Protein AF-A0AAT9LV98-F1 (afdb_monomer_lite)

Sequence (114 aa):
MDAVSGQDRIAEELRLLIDAVAEKAEPWLARIAADGTEHDPTTCDWCPVCAVAAVVRGERSEMAAKAAEHAAGLLAVLRMALQQQRPEPAPADEPQAPPRVQKITVRRRGQDPC

Structure (mmCIF, N/CA/C/O backbone):
data_AF-A0AAT9LV98-F1
#
_entry.id   AF-A0AAT9LV98-F1
#
loop_
_atom_site.group_PDB
_atom_site.id
_atom_site.type_symbol
_atom_site.label_atom_id
_atom_site.label_alt_id
_atom_site.label_comp_id
_atom_site.label_asym_id
_atom_site.label_entity_id
_atom_site.label_seq_id
_atom_site.pdbx_PDB_ins_code
_atom_site.Cartn_x
_atom_site.Cartn_y
_atom_site.Cartn_z
_atom_site.occupancy
_atom_site.B_iso_or_equiv
_atom_site.auth_seq_id
_atom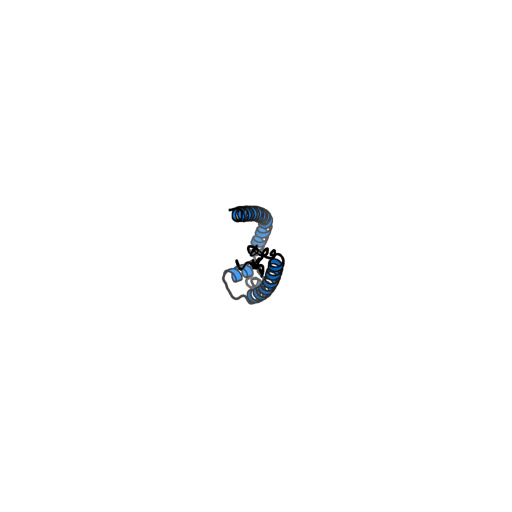_site.auth_comp_id
_atom_site.auth_asym_id
_atom_site.auth_atom_id
_atom_site.pdbx_PDB_model_num
ATOM 1 N N . MET A 1 1 ? -27.241 8.724 8.439 1.00 51.38 1 MET A N 1
ATOM 2 C CA . MET A 1 1 ? -26.689 8.725 7.061 1.00 51.38 1 MET A CA 1
ATOM 3 C C . MET A 1 1 ? -25.312 9.402 7.006 1.00 51.38 1 MET A C 1
ATOM 5 O O . MET A 1 1 ? -24.785 9.609 5.927 1.00 51.38 1 MET A O 1
ATOM 9 N N . ASP A 1 2 ? -24.681 9.661 8.154 1.00 55.78 2 ASP A N 1
ATOM 10 C CA . ASP A 1 2 ? -23.555 10.598 8.290 1.00 55.78 2 ASP A CA 1
ATOM 11 C C . ASP A 1 2 ? -22.167 9.938 8.178 1.00 55.78 2 ASP A C 1
ATOM 13 O O . ASP A 1 2 ? -21.178 10.601 7.883 1.00 55.78 2 ASP A O 1
ATOM 17 N N . ALA A 1 3 ? -22.082 8.614 8.353 1.00 58.47 3 ALA A N 1
ATOM 18 C CA . ALA A 1 3 ? -20.826 7.866 8.237 1.00 58.47 3 ALA A CA 1
ATOM 19 C C . ALA A 1 3 ? -20.350 7.694 6.781 1.00 58.47 3 ALA A C 1
ATOM 21 O O . ALA A 1 3 ? -19.146 7.624 6.543 1.00 58.47 3 ALA A O 1
ATOM 22 N N . VAL A 1 4 ? -21.277 7.656 5.812 1.00 61.06 4 VAL A N 1
ATOM 23 C CA . VAL A 1 4 ? -20.935 7.498 4.386 1.00 61.06 4 VAL A CA 1
ATOM 24 C C . VAL A 1 4 ? -20.289 8.778 3.842 1.00 61.06 4 VAL A C 1
ATOM 26 O O . VAL A 1 4 ? -19.232 8.718 3.231 1.00 61.06 4 VAL A O 1
ATOM 29 N N . SER A 1 5 ? -20.813 9.950 4.225 1.00 68.44 5 SER A N 1
ATOM 30 C CA . SER A 1 5 ? -20.279 11.258 3.820 1.00 68.44 5 SER A CA 1
ATOM 31 C C . SER A 1 5 ? -18.868 11.523 4.357 1.00 68.44 5 SER A C 1
ATOM 33 O O . SER A 1 5 ? -18.062 12.177 3.696 1.00 68.44 5 SER A O 1
ATOM 35 N N . GLY A 1 6 ? -18.549 11.004 5.548 1.00 75.75 6 GLY A N 1
ATOM 36 C CA . GLY A 1 6 ? -17.19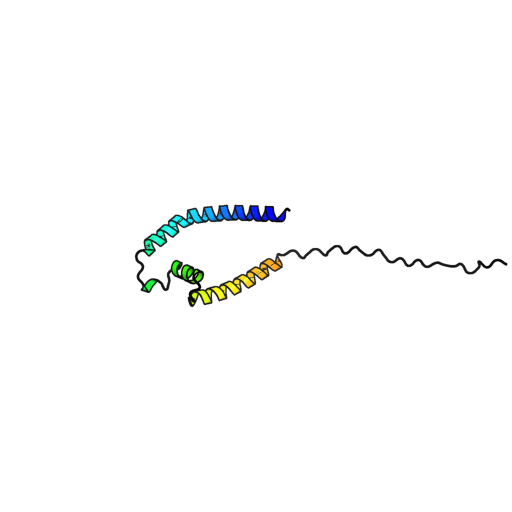4 11.061 6.100 1.00 75.75 6 GLY A CA 1
ATOM 37 C C . GLY A 1 6 ? -16.200 10.197 5.319 1.00 75.75 6 GLY A C 1
ATOM 38 O O . GLY A 1 6 ? -15.081 10.637 5.065 1.00 75.75 6 GLY A O 1
ATOM 39 N N . GLN A 1 7 ? -16.611 8.997 4.892 1.00 78.94 7 GLN A N 1
ATOM 40 C CA . GLN A 1 7 ? -15.785 8.124 4.052 1.00 78.94 7 GLN A CA 1
ATOM 41 C C . GLN A 1 7 ? -15.574 8.711 2.656 1.00 78.94 7 GLN A C 1
ATOM 43 O O . GLN A 1 7 ? -14.452 8.678 2.159 1.00 78.94 7 GLN A O 1
ATOM 48 N N . ASP A 1 8 ? -16.611 9.304 2.065 1.00 86.88 8 ASP A N 1
ATOM 49 C CA . ASP A 1 8 ? -16.526 9.939 0.748 1.00 86.88 8 ASP A CA 1
ATOM 50 C C . ASP A 1 8 ? -15.554 11.124 0.756 1.00 86.88 8 ASP A C 1
ATOM 52 O O . ASP A 1 8 ? -14.720 11.250 -0.139 1.00 86.88 8 ASP A O 1
ATOM 56 N N . ARG A 1 9 ? -15.584 11.950 1.811 1.00 86.12 9 ARG A N 1
ATOM 57 C CA . ARG A 1 9 ? -14.644 13.067 1.974 1.00 86.12 9 ARG A CA 1
ATOM 58 C C . ARG A 1 9 ? -13.196 12.596 2.129 1.00 86.12 9 ARG A C 1
ATOM 60 O O . ARG A 1 9 ? -12.312 13.147 1.485 1.00 86.12 9 ARG A O 1
ATOM 67 N N . ILE A 1 10 ? -12.949 11.586 2.966 1.00 91.50 10 ILE A N 1
ATOM 68 C CA . ILE A 1 10 ? -11.598 11.033 3.163 1.00 91.50 10 ILE A CA 1
ATOM 69 C C . ILE A 1 10 ? -11.094 10.374 1.876 1.00 91.50 10 ILE A C 1
ATOM 71 O O . ILE A 1 10 ? -9.924 10.519 1.532 1.00 91.50 10 ILE A O 1
ATOM 75 N N . ALA A 1 11 ? -11.964 9.664 1.154 1.00 92.00 11 ALA A N 1
ATOM 76 C CA . ALA A 1 11 ? -11.619 9.066 -0.128 1.00 92.00 11 ALA A CA 1
ATOM 77 C C . ALA A 1 11 ? -11.235 10.136 -1.157 1.00 92.00 11 ALA A C 1
ATOM 79 O O . ALA A 1 11 ? -10.295 9.930 -1.918 1.00 92.00 11 ALA A O 1
ATOM 80 N N . GLU A 1 12 ? -11.919 11.278 -1.156 1.00 94.00 12 GLU A N 1
ATOM 81 C CA . GLU A 1 12 ? -11.605 12.386 -2.054 1.00 94.00 12 GLU A CA 1
ATOM 82 C C . GLU A 1 12 ? -10.296 13.089 -1.688 1.00 94.00 12 GLU A C 1
ATOM 84 O O . GLU A 1 12 ? -9.440 13.287 -2.546 1.00 94.00 12 GLU A O 1
ATOM 89 N N . GLU A 1 13 ? -10.081 13.384 -0.405 1.00 94.44 13 GLU A N 1
ATOM 90 C CA . GLU A 1 13 ? -8.810 13.937 0.072 1.00 94.44 13 GLU A CA 1
ATOM 91 C C . GLU A 1 13 ? -7.641 12.982 -0.249 1.00 94.44 13 GLU A C 1
ATOM 93 O O . GLU A 1 13 ? -6.597 13.421 -0.733 1.00 94.44 13 GLU A O 1
ATOM 98 N N . LEU A 1 14 ? -7.832 11.667 -0.080 1.00 95.25 14 LEU A N 1
ATOM 99 C CA . LEU A 1 14 ? -6.848 10.648 -0.452 1.00 95.25 14 LEU A CA 1
ATOM 100 C C . LEU A 1 14 ? -6.572 10.623 -1.961 1.00 95.25 14 LEU A C 1
ATOM 102 O O . LEU A 1 14 ? -5.412 10.507 -2.349 1.00 95.25 14 LEU A O 1
ATOM 106 N N . ARG A 1 15 ? -7.602 10.730 -2.811 1.00 94.69 15 ARG A N 1
ATOM 107 C CA . ARG A 1 15 ? -7.420 10.796 -4.271 1.00 94.69 15 ARG A CA 1
ATOM 108 C C . ARG A 1 15 ? -6.577 11.995 -4.669 1.00 94.69 15 ARG A C 1
ATOM 110 O O . ARG A 1 15 ? -5.599 11.819 -5.382 1.00 94.69 15 ARG A O 1
ATOM 117 N N . LEU A 1 16 ? -6.889 13.172 -4.131 1.00 95.44 16 LEU A N 1
ATOM 118 C CA . LEU A 1 16 ? -6.128 14.394 -4.399 1.00 95.44 16 LEU A CA 1
ATOM 119 C C . LEU A 1 16 ? -4.657 14.260 -3.972 1.00 95.44 16 LEU A C 1
ATOM 121 O O . LEU A 1 16 ? -3.756 14.706 -4.679 1.00 95.44 16 LEU A O 1
ATOM 125 N N . LEU A 1 17 ? -4.401 13.614 -2.830 1.00 95.19 17 LEU A N 1
ATOM 126 C CA . LEU A 1 17 ? -3.047 13.295 -2.370 1.00 95.19 17 LEU A CA 1
ATOM 127 C C . LEU A 1 17 ? -2.329 12.317 -3.308 1.00 95.19 17 LEU A C 1
ATOM 129 O O . LEU A 1 17 ? -1.154 12.519 -3.608 1.00 95.19 17 LEU A O 1
ATOM 133 N N . ILE A 1 18 ? -3.014 11.269 -3.768 1.00 95.81 18 ILE A N 1
ATOM 134 C CA . ILE A 1 18 ? -2.452 10.289 -4.705 1.00 95.81 18 ILE A CA 1
ATOM 135 C C . ILE A 1 18 ? -2.124 10.951 -6.043 1.00 95.81 18 ILE A C 1
ATOM 137 O O . ILE A 1 18 ? -1.025 10.731 -6.544 1.00 95.81 18 ILE A O 1
ATOM 141 N N . ASP A 1 19 ? -3.010 11.787 -6.582 1.00 94.12 19 ASP A N 1
ATOM 142 C CA . ASP A 1 19 ? -2.782 12.496 -7.845 1.00 94.12 19 ASP A CA 1
ATOM 143 C C . ASP A 1 19 ? -1.567 13.426 -7.740 1.00 94.12 19 ASP A C 1
ATOM 145 O O . ASP A 1 19 ? -0.662 13.370 -8.572 1.00 94.12 19 ASP A O 1
ATOM 149 N N . ALA A 1 20 ? -1.462 14.191 -6.648 1.00 93.88 20 ALA A N 1
ATOM 150 C CA . ALA A 1 20 ? -0.301 15.045 -6.397 1.00 93.88 20 ALA A CA 1
ATOM 151 C C . ALA A 1 20 ? 1.014 14.246 -6.281 1.00 93.88 20 ALA A C 1
ATOM 153 O O . ALA A 1 20 ? 2.077 14.705 -6.708 1.00 93.88 20 ALA A O 1
ATOM 154 N N . VAL A 1 21 ? 0.965 13.043 -5.701 1.00 94.38 21 VAL A N 1
ATOM 155 C CA . VAL A 1 21 ? 2.120 12.138 -5.633 1.00 94.38 21 VAL A CA 1
ATOM 156 C C . VAL A 1 21 ? 2.437 11.546 -7.007 1.00 94.38 21 VAL A C 1
ATOM 158 O O . VAL A 1 21 ? 3.613 11.469 -7.359 1.00 94.38 21 VAL A O 1
ATOM 161 N N . ALA A 1 22 ? 1.429 11.164 -7.792 1.00 90.44 22 ALA A N 1
ATOM 162 C CA . ALA A 1 22 ? 1.595 10.601 -9.129 1.00 90.44 22 ALA A CA 1
ATOM 163 C C . ALA A 1 22 ? 2.280 11.600 -10.072 1.00 90.44 22 ALA A C 1
ATOM 165 O O . ALA A 1 22 ? 3.281 11.248 -10.696 1.00 90.44 22 ALA A O 1
ATOM 166 N N . GLU A 1 23 ? 1.845 12.864 -10.071 1.00 90.56 23 GLU A N 1
ATOM 167 C CA . GLU A 1 23 ? 2.479 13.948 -10.837 1.00 90.56 23 GLU A CA 1
ATOM 168 C C . GLU A 1 23 ? 3.964 14.132 -10.473 1.00 90.56 23 GLU A C 1
ATOM 170 O O . GLU A 1 23 ? 4.811 14.410 -11.324 1.00 90.56 23 GLU A O 1
ATOM 175 N N . LYS A 1 24 ? 4.318 13.964 -9.192 1.00 89.88 24 LYS A N 1
ATOM 176 C CA . LYS A 1 24 ? 5.714 14.037 -8.726 1.00 89.88 24 LYS A CA 1
ATOM 177 C C . LYS A 1 24 ? 6.515 12.776 -9.032 1.00 89.88 24 LYS A C 1
ATOM 179 O O . LYS A 1 24 ? 7.733 12.867 -9.202 1.00 89.88 24 LYS A O 1
ATOM 184 N N . ALA A 1 25 ? 5.862 11.621 -9.079 1.00 86.75 25 ALA A N 1
ATOM 185 C CA . ALA A 1 25 ? 6.489 10.336 -9.347 1.00 86.75 25 ALA A CA 1
ATOM 186 C C . ALA A 1 25 ? 6.778 10.135 -10.838 1.00 86.75 25 ALA A C 1
ATOM 188 O O . ALA A 1 25 ? 7.776 9.506 -11.175 1.00 86.75 25 ALA A O 1
ATOM 189 N N . GLU A 1 26 ? 5.969 10.705 -11.730 1.00 82.56 26 GLU A N 1
ATOM 190 C CA . GLU A 1 26 ? 6.108 10.593 -13.184 1.00 82.56 26 GLU A CA 1
ATOM 191 C C . GLU A 1 26 ? 7.531 10.857 -13.726 1.00 82.56 26 GLU A C 1
ATOM 193 O O . GLU A 1 26 ? 8.047 10.006 -14.452 1.00 82.56 26 GLU A O 1
ATOM 198 N N . PRO A 1 27 ? 8.262 11.922 -13.331 1.00 81.94 27 PRO A N 1
ATOM 199 C CA . PRO A 1 27 ? 9.647 12.121 -13.772 1.00 81.94 27 PRO A CA 1
ATOM 200 C C . PRO A 1 27 ? 10.638 11.087 -13.215 1.00 81.94 27 PRO A C 1
ATOM 202 O O . PRO A 1 27 ? 11.669 10.826 -13.834 1.00 81.94 27 PRO A O 1
ATOM 205 N N . TRP A 1 28 ? 10.372 10.509 -12.042 1.00 80.69 28 TRP A N 1
ATOM 206 C CA . TRP A 1 28 ? 11.199 9.441 -11.474 1.00 80.69 28 TRP A CA 1
ATOM 207 C C . TRP A 1 28 ? 10.918 8.103 -12.166 1.00 80.69 28 TRP A C 1
ATOM 209 O O . TRP A 1 28 ? 11.851 7.393 -12.532 1.00 80.69 28 TRP A O 1
ATOM 219 N N . LEU A 1 29 ? 9.645 7.811 -12.444 1.00 78.62 29 LEU A N 1
ATOM 220 C CA . LEU A 1 29 ? 9.216 6.647 -13.217 1.00 78.62 29 LEU A CA 1
ATOM 221 C C . LEU A 1 29 ? 9.745 6.700 -14.653 1.00 78.62 29 LEU A C 1
ATOM 223 O O . LEU A 1 29 ? 10.237 5.692 -15.149 1.00 78.62 29 LEU A O 1
ATOM 227 N N . ALA A 1 30 ? 9.722 7.870 -15.294 1.00 80.25 30 ALA A N 1
ATOM 228 C CA . ALA A 1 30 ? 10.296 8.067 -16.622 1.00 80.25 30 ALA A CA 1
ATOM 229 C C . ALA A 1 30 ? 11.811 7.807 -16.645 1.00 80.25 30 ALA A C 1
ATOM 231 O O . ALA A 1 30 ? 12.313 7.207 -17.593 1.00 80.25 30 ALA A O 1
ATOM 232 N N . ARG A 1 31 ? 12.538 8.202 -15.588 1.00 75.44 31 ARG A N 1
ATOM 233 C CA . ARG A 1 31 ? 13.969 7.886 -15.433 1.00 75.44 31 ARG A CA 1
ATOM 234 C C . ARG A 1 31 ? 14.210 6.388 -15.290 1.00 75.44 31 ARG A C 1
ATOM 236 O O . ARG A 1 31 ? 15.019 5.846 -16.025 1.00 75.44 31 ARG A O 1
ATOM 243 N N . ILE A 1 32 ? 13.450 5.712 -14.431 1.00 72.19 32 ILE A N 1
ATOM 244 C CA . ILE A 1 32 ? 13.547 4.252 -14.269 1.00 72.19 32 ILE A CA 1
ATOM 245 C C . ILE A 1 32 ? 13.210 3.523 -15.568 1.00 72.19 32 ILE A C 1
ATOM 247 O O . ILE A 1 32 ? 13.864 2.544 -15.908 1.00 72.19 32 ILE A O 1
ATOM 251 N N . ALA A 1 33 ? 12.194 3.983 -16.299 1.00 70.94 33 ALA A N 1
ATOM 252 C CA . ALA A 1 33 ? 11.814 3.392 -17.575 1.00 70.94 33 ALA A CA 1
ATOM 253 C C . ALA A 1 33 ? 12.909 3.573 -18.638 1.00 70.94 33 ALA A C 1
ATOM 255 O O . ALA A 1 33 ? 13.146 2.658 -19.423 1.00 70.94 33 ALA A O 1
ATOM 256 N N . ALA A 1 34 ? 13.589 4.724 -18.645 1.00 70.06 34 ALA A N 1
ATOM 257 C CA . ALA A 1 34 ? 14.725 4.976 -19.526 1.00 70.06 34 ALA A CA 1
ATOM 258 C C . ALA A 1 34 ? 15.935 4.094 -19.160 1.00 70.06 34 ALA A C 1
ATOM 260 O O . ALA A 1 34 ? 16.464 3.406 -20.034 1.00 70.06 34 ALA A O 1
ATOM 261 N N . ASP A 1 35 ? 16.300 4.038 -17.875 1.00 65.31 35 ASP A N 1
ATOM 262 C CA . ASP A 1 35 ? 17.390 3.197 -17.352 1.00 65.31 35 ASP A CA 1
ATOM 263 C C . ASP A 1 35 ? 17.090 1.692 -17.521 1.00 65.31 35 ASP A C 1
ATOM 265 O O . ASP A 1 35 ? 17.988 0.871 -17.678 1.00 65.31 35 ASP A O 1
ATOM 269 N N . GLY A 1 36 ? 15.809 1.313 -17.539 1.00 57.81 36 GLY A N 1
ATOM 270 C CA . GLY A 1 36 ? 15.343 -0.062 -17.707 1.00 57.81 36 GLY A CA 1
ATOM 271 C C . GLY A 1 36 ? 15.447 -0.620 -19.130 1.00 57.81 36 GLY A C 1
ATOM 272 O O . GLY A 1 36 ? 15.181 -1.805 -19.319 1.00 57.81 36 GLY A O 1
ATOM 273 N N . THR A 1 37 ? 15.813 0.193 -20.129 1.00 57.56 37 THR A N 1
ATOM 274 C CA . THR A 1 37 ? 15.974 -0.275 -21.520 1.00 57.56 37 THR A CA 1
ATOM 275 C C . THR A 1 37 ? 17.269 -1.059 -21.759 1.00 57.56 37 THR A C 1
ATOM 277 O O . THR A 1 37 ? 17.317 -1.873 -22.679 1.00 57.56 37 THR A O 1
ATOM 280 N N . GLU A 1 38 ? 18.270 -0.918 -20.886 1.00 57.53 38 GLU A N 1
ATOM 281 C CA . GLU A 1 38 ? 19.490 -1.739 -20.868 1.00 57.53 38 GLU A CA 1
ATOM 282 C C . GLU A 1 38 ? 19.329 -2.956 -19.935 1.00 57.53 38 GLU A C 1
ATOM 284 O O . GLU A 1 38 ? 20.169 -3.235 -19.081 1.00 57.53 38 GLU A O 1
ATOM 289 N N . HIS A 1 39 ? 18.206 -3.676 -20.045 1.00 55.22 39 HIS A N 1
ATOM 290 C CA . HIS A 1 39 ? 17.934 -4.838 -19.196 1.00 55.22 39 HIS A CA 1
ATOM 291 C C . HIS A 1 39 ? 18.761 -6.050 -19.646 1.00 55.22 39 HIS A C 1
ATOM 293 O O . HIS A 1 39 ? 18.375 -6.796 -20.548 1.00 55.22 39 HIS A O 1
ATOM 299 N N . ASP A 1 40 ? 19.904 -6.263 -18.997 1.00 56.56 40 ASP A N 1
ATOM 300 C CA . ASP A 1 40 ? 20.618 -7.533 -19.070 1.00 56.56 40 ASP A CA 1
ATOM 301 C C . ASP A 1 40 ? 19.831 -8.600 -18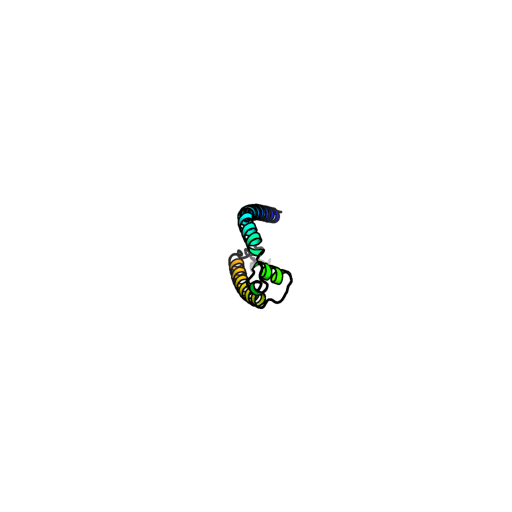.276 1.00 56.56 40 ASP A C 1
ATOM 303 O O . ASP A 1 40 ? 19.443 -8.341 -17.130 1.00 56.56 40 ASP A O 1
ATOM 307 N N . PRO A 1 41 ? 19.571 -9.801 -18.829 1.00 56.38 41 PRO A N 1
ATOM 308 C CA . PRO A 1 41 ? 18.754 -10.832 -18.183 1.00 56.38 41 PRO A CA 1
ATOM 309 C C . PRO A 1 41 ? 19.299 -11.316 -16.830 1.00 56.38 41 PRO A C 1
ATOM 311 O O . PRO A 1 41 ? 18.550 -11.937 -16.078 1.00 56.38 41 PRO A O 1
ATOM 314 N N . THR A 1 42 ? 20.558 -11.019 -16.480 1.00 57.59 42 THR A N 1
ATOM 315 C CA . THR A 1 42 ? 21.114 -11.312 -15.147 1.00 57.59 42 THR A CA 1
ATOM 316 C C . THR A 1 42 ? 20.705 -10.296 -14.071 1.00 57.59 42 THR A C 1
ATOM 318 O O . THR A 1 42 ? 20.857 -10.569 -12.883 1.00 57.59 42 THR A O 1
ATOM 321 N N . THR A 1 43 ? 20.131 -9.146 -14.449 1.00 56.00 43 THR A N 1
ATOM 322 C CA . THR A 1 43 ? 19.714 -8.074 -13.519 1.00 56.00 43 THR A CA 1
ATOM 323 C C . THR A 1 43 ? 18.243 -8.149 -13.093 1.00 56.00 43 THR A C 1
ATOM 325 O O . THR A 1 43 ? 17.831 -7.464 -12.150 1.00 56.00 43 THR A O 1
ATOM 328 N N . CYS A 1 44 ? 17.458 -9.041 -13.710 1.00 60.97 44 CYS A N 1
ATOM 329 C CA . CYS A 1 44 ? 16.064 -9.302 -13.336 1.00 60.97 44 CYS A CA 1
ATOM 330 C C . CYS A 1 44 ? 15.901 -9.779 -11.881 1.00 60.97 44 CYS A C 1
ATOM 332 O O . CYS A 1 44 ? 14.829 -9.586 -11.308 1.00 60.97 44 CYS A O 1
ATOM 334 N N . ASP A 1 45 ? 16.951 -10.340 -11.270 1.00 59.56 45 ASP A N 1
ATOM 335 C CA . ASP A 1 45 ? 16.950 -10.798 -9.871 1.00 59.56 45 ASP A CA 1
ATOM 336 C C . ASP A 1 45 ? 16.766 -9.655 -8.851 1.00 59.56 45 ASP A C 1
ATOM 338 O O . ASP A 1 45 ? 16.348 -9.902 -7.719 1.00 59.56 45 ASP A O 1
ATOM 342 N N . TRP A 1 46 ? 17.032 -8.399 -9.235 1.00 60.38 46 TRP A N 1
ATOM 343 C CA . TRP A 1 46 ? 16.913 -7.223 -8.359 1.00 60.38 46 TRP A CA 1
ATOM 344 C C . TRP A 1 46 ? 15.894 -6.179 -8.853 1.00 60.38 46 TRP A C 1
ATOM 346 O O . TRP A 1 46 ? 15.641 -5.181 -8.179 1.00 60.38 46 TRP A O 1
ATOM 356 N N . CYS A 1 47 ? 15.264 -6.375 -10.015 1.00 69.25 47 CYS A N 1
ATOM 357 C CA . CYS A 1 47 ? 14.370 -5.362 -10.574 1.00 69.25 47 CYS A CA 1
ATOM 358 C C . CYS A 1 47 ? 13.096 -5.191 -9.709 1.00 69.25 47 CYS A C 1
ATOM 360 O O . CYS A 1 47 ? 12.283 -6.118 -9.621 1.00 69.25 47 CYS A O 1
ATOM 362 N N . PRO A 1 48 ? 12.848 -4.006 -9.111 1.00 68.94 48 PRO A N 1
ATOM 363 C CA . PRO A 1 48 ? 11.693 -3.787 -8.239 1.00 68.94 48 PRO A CA 1
ATOM 364 C C . PRO A 1 48 ? 10.365 -3.890 -8.999 1.00 68.94 48 PRO A C 1
ATOM 366 O O . PRO A 1 48 ? 9.364 -4.318 -8.432 1.00 68.94 48 PRO A O 1
ATOM 369 N N . VAL A 1 49 ? 10.350 -3.571 -10.298 1.00 73.00 49 VAL A N 1
ATOM 370 C CA . VAL A 1 49 ? 9.168 -3.741 -11.155 1.00 73.00 49 VAL A CA 1
ATOM 371 C C . VAL A 1 49 ? 8.881 -5.222 -11.395 1.00 73.00 49 VAL A C 1
ATOM 373 O O . VAL A 1 49 ? 7.731 -5.639 -11.281 1.00 73.00 49 VAL A O 1
ATOM 376 N N . CYS A 1 50 ? 9.905 -6.037 -11.663 1.00 71.56 50 CYS A N 1
ATOM 377 C CA . CYS A 1 50 ? 9.752 -7.488 -11.797 1.00 71.56 50 CYS A CA 1
ATOM 378 C C . CYS A 1 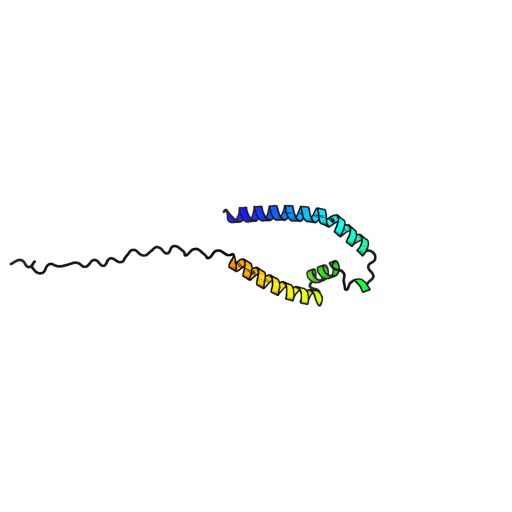50 ? 9.323 -8.130 -10.473 1.00 71.56 50 CYS A C 1
ATOM 380 O O . CYS A 1 50 ? 8.462 -9.005 -10.480 1.00 71.56 50 CYS A O 1
ATOM 382 N N . ALA A 1 51 ? 9.836 -7.649 -9.337 1.00 68.38 51 ALA A N 1
ATOM 383 C CA . ALA A 1 51 ? 9.398 -8.087 -8.015 1.00 68.38 51 ALA A CA 1
ATOM 384 C C . ALA A 1 51 ? 7.916 -7.753 -7.760 1.00 68.38 51 ALA A C 1
ATOM 386 O O . ALA A 1 51 ? 7.157 -8.625 -7.339 1.00 68.38 51 ALA A O 1
ATOM 387 N N . VAL A 1 52 ? 7.471 -6.530 -8.075 1.00 70.69 52 VAL A N 1
ATOM 388 C CA . VAL A 1 52 ? 6.054 -6.134 -7.963 1.00 70.69 52 VAL A CA 1
ATOM 389 C C . VAL A 1 52 ? 5.178 -6.927 -8.937 1.00 70.69 52 VAL A C 1
ATOM 391 O O . VAL A 1 52 ? 4.122 -7.417 -8.547 1.00 70.69 52 VAL A O 1
ATOM 394 N N . ALA A 1 53 ? 5.615 -7.119 -10.183 1.00 69.62 53 ALA A N 1
ATOM 395 C CA . ALA A 1 53 ? 4.890 -7.907 -11.175 1.00 69.62 53 ALA A CA 1
ATOM 396 C C . ALA A 1 53 ? 4.760 -9.381 -10.760 1.00 69.62 53 ALA A C 1
ATOM 398 O O . ALA A 1 53 ? 3.683 -9.948 -10.920 1.00 69.62 53 ALA A O 1
ATOM 399 N N . ALA A 1 54 ? 5.804 -9.981 -10.181 1.00 66.38 54 ALA A N 1
ATOM 400 C CA . ALA A 1 54 ? 5.767 -11.344 -9.652 1.00 66.38 54 ALA A CA 1
ATOM 401 C C . ALA A 1 54 ? 4.787 -11.470 -8.473 1.00 66.38 54 ALA A C 1
ATOM 403 O O . ALA A 1 54 ? 3.992 -12.409 -8.434 1.00 66.38 54 ALA A O 1
ATOM 404 N N . VAL A 1 55 ? 4.771 -10.482 -7.565 1.00 64.19 55 VAL A N 1
ATOM 405 C CA . VAL A 1 55 ? 3.781 -10.399 -6.474 1.00 64.19 55 VAL A CA 1
ATOM 406 C C . VAL A 1 55 ? 2.357 -10.309 -7.032 1.00 64.19 55 VAL A C 1
ATOM 408 O O . VAL A 1 55 ? 1.486 -11.054 -6.590 1.00 64.19 55 VAL A O 1
ATOM 411 N N . VAL A 1 56 ? 2.116 -9.450 -8.029 1.00 70.69 56 VAL A N 1
ATOM 412 C CA . VAL A 1 56 ? 0.795 -9.285 -8.668 1.00 70.69 56 VAL A CA 1
ATOM 413 C C . VAL A 1 56 ? 0.367 -10.542 -9.434 1.00 70.69 56 VAL A C 1
ATOM 415 O O . VAL A 1 56 ? -0.813 -10.885 -9.434 1.00 70.69 56 VAL A O 1
ATOM 418 N N . ARG A 1 57 ? 1.307 -11.255 -10.066 1.00 68.19 57 ARG A N 1
ATOM 419 C CA . ARG A 1 57 ? 1.045 -12.505 -10.804 1.00 68.19 57 ARG A CA 1
ATOM 420 C C . ARG A 1 57 ? 0.917 -13.736 -9.904 1.00 68.19 57 ARG A C 1
ATOM 422 O O . ARG A 1 57 ? 0.479 -14.778 -10.384 1.00 68.19 57 ARG A O 1
ATOM 429 N N . GLY A 1 58 ? 1.279 -13.641 -8.623 1.00 59.16 58 GLY A N 1
ATOM 430 C CA . GLY A 1 58 ? 1.311 -14.788 -7.710 1.00 59.16 58 GLY A CA 1
ATOM 431 C C . GLY A 1 58 ? 2.438 -15.781 -8.018 1.00 59.16 58 GLY A C 1
ATOM 432 O O . GLY A 1 58 ? 2.396 -16.929 -7.572 1.00 59.16 58 GLY A O 1
ATOM 433 N N . GLU A 1 59 ? 3.450 -15.355 -8.777 1.00 59.78 59 GLU A N 1
ATOM 434 C CA . GLU A 1 59 ? 4.673 -16.125 -8.976 1.00 59.78 59 GLU A CA 1
ATOM 435 C C . GLU A 1 59 ? 5.429 -16.159 -7.642 1.00 59.78 59 GLU A C 1
ATOM 437 O O . GLU A 1 59 ? 5.639 -15.131 -6.994 1.00 59.78 59 GLU A O 1
ATOM 442 N N . ARG A 1 60 ? 5.795 -17.364 -7.185 1.00 52.94 60 ARG A N 1
ATOM 443 C CA . ARG A 1 60 ? 6.403 -17.588 -5.866 1.00 52.94 60 ARG A CA 1
ATOM 444 C C . ARG A 1 60 ? 7.859 -17.107 -5.873 1.00 52.94 60 ARG A C 1
ATOM 446 O O . ARG A 1 60 ? 8.780 -17.917 -5.894 1.00 52.94 60 ARG A O 1
ATOM 453 N N . SER A 1 61 ? 8.074 -15.792 -5.875 1.00 55.50 61 SER A N 1
ATOM 454 C CA . SER A 1 61 ? 9.394 -15.230 -5.611 1.00 55.50 61 SER A CA 1
ATOM 455 C C . SER A 1 61 ? 9.705 -15.461 -4.128 1.00 55.50 61 SER A C 1
ATOM 457 O O . SER A 1 61 ? 8.900 -15.159 -3.245 1.00 55.50 61 SER A O 1
ATOM 459 N N . GLU A 1 62 ? 10.848 -16.078 -3.837 1.00 58.69 62 GLU A N 1
ATOM 460 C CA . GLU A 1 62 ? 11.262 -16.411 -2.463 1.00 58.69 62 GLU A CA 1
ATOM 461 C C . GLU A 1 62 ? 11.360 -15.134 -1.595 1.00 58.69 62 GLU A C 1
ATOM 463 O O . GLU A 1 62 ? 11.037 -15.140 -0.407 1.00 58.69 62 GLU A O 1
ATOM 468 N N . MET A 1 63 ? 11.637 -13.995 -2.243 1.00 58.47 63 MET A N 1
ATOM 469 C CA . MET A 1 63 ? 11.603 -12.654 -1.654 1.00 58.47 63 MET A CA 1
ATOM 470 C C . MET A 1 63 ? 10.183 -12.149 -1.369 1.00 58.47 63 MET A C 1
ATOM 472 O O . MET A 1 63 ? 9.963 -11.526 -0.334 1.00 58.47 63 MET A O 1
ATOM 476 N N . ALA A 1 64 ? 9.202 -12.436 -2.230 1.00 60.53 64 ALA A N 1
ATOM 477 C CA . ALA A 1 64 ? 7.799 -12.097 -1.993 1.00 60.53 64 ALA A CA 1
ATOM 478 C C . ALA A 1 64 ? 7.224 -12.882 -0.810 1.00 60.53 64 ALA A C 1
ATOM 480 O O . ALA A 1 64 ? 6.457 -12.324 -0.028 1.00 60.53 64 ALA A O 1
ATOM 481 N N . ALA A 1 65 ? 7.627 -14.145 -0.639 1.00 64.06 65 ALA A N 1
ATOM 482 C CA . ALA A 1 65 ? 7.236 -14.950 0.516 1.00 64.06 65 ALA A CA 1
ATOM 483 C C . ALA A 1 65 ? 7.770 -14.348 1.829 1.00 64.06 65 ALA A C 1
ATOM 485 O O . ALA A 1 65 ? 6.991 -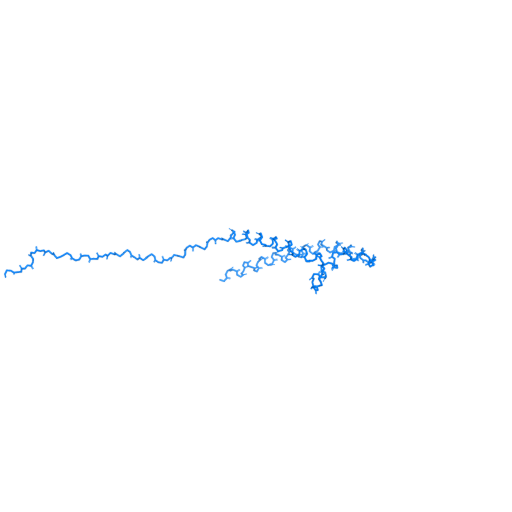14.088 2.745 1.00 64.06 65 ALA A O 1
ATOM 486 N N . LYS A 1 66 ? 9.068 -14.013 1.886 1.00 65.56 66 LYS A N 1
ATOM 487 C CA . LYS A 1 66 ? 9.676 -13.345 3.052 1.00 65.56 66 LYS A CA 1
ATOM 488 C C . LYS A 1 66 ? 9.074 -11.963 3.317 1.00 65.56 66 LYS A C 1
ATOM 490 O O . LYS A 1 66 ? 8.767 -11.621 4.457 1.00 65.56 66 LYS A O 1
ATOM 495 N N . ALA A 1 67 ? 8.847 -11.170 2.270 1.00 67.50 67 ALA A N 1
ATOM 496 C CA . ALA A 1 67 ? 8.192 -9.870 2.391 1.00 67.50 67 ALA A CA 1
ATOM 497 C C . ALA A 1 67 ? 6.756 -10.000 2.926 1.00 67.50 67 ALA A C 1
ATOM 499 O O . ALA A 1 67 ? 6.353 -9.211 3.779 1.00 67.50 67 ALA A O 1
ATOM 500 N N . ALA A 1 68 ? 6.002 -11.011 2.482 1.00 69.38 68 ALA A N 1
ATOM 501 C CA . ALA A 1 68 ? 4.654 -11.287 2.969 1.00 69.38 68 ALA A CA 1
ATOM 502 C C . ALA A 1 68 ? 4.641 -11.694 4.452 1.00 69.38 68 ALA A C 1
ATOM 504 O O . ALA A 1 68 ? 3.774 -11.235 5.196 1.00 69.38 68 ALA A O 1
ATOM 505 N N . GLU A 1 69 ? 5.612 -12.489 4.910 1.00 74.50 69 GLU A N 1
ATOM 506 C CA . GLU A 1 69 ? 5.764 -12.852 6.327 1.00 74.50 69 GLU A CA 1
ATOM 507 C C . GLU A 1 69 ? 6.031 -11.620 7.205 1.00 74.50 69 GLU A C 1
ATOM 509 O O . GLU A 1 69 ? 5.352 -11.403 8.214 1.00 74.50 69 GLU A O 1
ATOM 514 N N . HIS A 1 70 ? 6.962 -10.754 6.792 1.00 75.12 70 HIS A N 1
ATOM 515 C CA . HIS A 1 70 ? 7.239 -9.506 7.506 1.00 75.12 70 HIS A CA 1
ATOM 516 C C . HIS A 1 70 ? 6.044 -8.540 7.477 1.00 75.12 70 HIS A C 1
ATOM 518 O O . HIS A 1 70 ? 5.707 -7.936 8.501 1.00 75.12 70 HIS A O 1
ATOM 524 N N . ALA A 1 71 ? 5.353 -8.431 6.339 1.00 73.00 71 ALA A N 1
ATOM 525 C CA . ALA A 1 71 ? 4.149 -7.616 6.201 1.00 73.00 71 ALA A CA 1
ATOM 526 C C . ALA A 1 71 ? 3.004 -8.128 7.086 1.00 73.00 71 ALA A C 1
ATOM 528 O O . ALA A 1 71 ? 2.290 -7.324 7.684 1.00 73.00 71 ALA A O 1
ATOM 529 N N . ALA A 1 72 ? 2.842 -9.446 7.232 1.00 80.75 72 ALA A N 1
ATOM 530 C CA . ALA A 1 72 ? 1.842 -10.031 8.121 1.00 80.75 72 ALA A CA 1
ATOM 531 C C . ALA A 1 72 ? 2.098 -9.652 9.588 1.00 80.75 72 ALA A C 1
ATOM 533 O O . ALA A 1 72 ? 1.161 -9.259 10.288 1.00 80.75 72 ALA A O 1
ATOM 534 N N . GLY A 1 73 ? 3.361 -9.693 10.027 1.00 86.44 73 GLY A N 1
ATOM 535 C CA . GLY A 1 73 ? 3.767 -9.225 11.353 1.00 86.44 73 GLY A CA 1
ATOM 536 C C . GLY A 1 73 ? 3.457 -7.740 11.568 1.00 86.44 73 GLY A C 1
ATOM 537 O O . GLY A 1 73 ? 2.824 -7.374 12.560 1.00 86.44 73 GLY A O 1
ATOM 538 N N . LEU A 1 74 ? 3.810 -6.887 10.603 1.00 88.06 74 LEU A N 1
ATOM 539 C CA . LEU A 1 74 ? 3.512 -5.453 10.659 1.00 88.06 74 LEU A CA 1
ATOM 540 C C . LEU A 1 74 ? 2.001 -5.176 10.710 1.00 88.06 74 LEU A C 1
ATOM 542 O O . LEU A 1 74 ? 1.537 -4.385 11.530 1.00 88.06 74 LEU A O 1
ATOM 546 N N . LEU A 1 75 ? 1.214 -5.858 9.873 1.00 84.81 75 LEU A N 1
ATOM 547 C CA . LEU A 1 75 ? -0.243 -5.724 9.850 1.00 84.81 75 LEU A CA 1
ATOM 548 C C . LEU A 1 75 ? -0.892 -6.223 11.145 1.00 84.81 75 LEU A C 1
ATOM 550 O O . LEU A 1 75 ? -1.929 -5.696 11.543 1.00 84.81 75 LEU A O 1
ATOM 554 N N . ALA A 1 76 ? -0.320 -7.226 11.812 1.00 90.31 76 ALA A N 1
ATOM 555 C CA . ALA A 1 76 ? -0.794 -7.669 13.119 1.00 90.31 76 ALA A CA 1
ATOM 556 C C . ALA A 1 76 ? -0.610 -6.568 14.177 1.00 90.31 76 ALA A C 1
ATOM 558 O O . ALA A 1 76 ? -1.565 -6.233 14.881 1.00 90.31 76 ALA A O 1
ATOM 559 N N . VAL A 1 77 ? 0.573 -5.946 14.224 1.00 92.69 77 VAL A N 1
ATOM 560 C CA . VAL A 1 77 ? 0.862 -4.814 15.122 1.00 92.69 77 VAL A CA 1
ATOM 561 C C . VAL A 1 77 ? -0.052 -3.626 14.819 1.00 92.69 77 VAL A C 1
ATOM 563 O O . VAL A 1 77 ? -0.642 -3.053 15.732 1.00 92.69 77 VAL A O 1
ATOM 566 N N . LEU A 1 78 ? -0.238 -3.288 13.541 1.00 88.88 78 LEU A N 1
ATOM 567 C CA . LEU A 1 78 ? -1.108 -2.188 13.128 1.00 88.88 78 LEU A CA 1
ATOM 568 C C . LEU A 1 78 ? -2.569 -2.431 13.524 1.00 88.88 78 LEU A C 1
ATOM 570 O O . LEU A 1 78 ? -3.219 -1.535 14.056 1.00 88.88 78 LEU A O 1
ATOM 574 N N . ARG A 1 79 ? -3.091 -3.646 13.309 1.00 89.94 79 ARG A N 1
ATOM 575 C CA . ARG A 1 79 ? -4.450 -4.006 13.744 1.00 89.94 79 ARG A CA 1
ATOM 576 C C . ARG A 1 79 ? -4.593 -3.900 15.252 1.00 89.94 79 ARG A C 1
ATOM 578 O O . ARG A 1 79 ? -5.604 -3.389 15.716 1.00 89.94 79 ARG A O 1
ATOM 585 N N . MET A 1 80 ? -3.591 -4.336 16.009 1.00 91.12 80 MET A N 1
ATOM 586 C CA . MET A 1 80 ? -3.592 -4.175 17.459 1.00 91.12 80 MET A CA 1
ATOM 587 C C . MET A 1 80 ? -3.642 -2.690 17.844 1.00 91.12 80 MET A C 1
ATOM 589 O O . MET A 1 80 ? -4.485 -2.307 18.648 1.00 91.12 80 MET A O 1
ATOM 593 N N . ALA A 1 81 ? -2.817 -1.842 17.225 1.00 87.31 81 ALA A N 1
ATOM 594 C CA . ALA A 1 81 ? -2.822 -0.401 17.472 1.00 87.31 81 ALA A CA 1
ATOM 595 C C . ALA A 1 81 ? -4.176 0.255 17.134 1.00 87.31 81 ALA A C 1
ATOM 597 O O . ALA A 1 81 ? -4.680 1.053 17.919 1.00 87.31 81 ALA A O 1
ATOM 598 N N . LEU A 1 82 ? -4.804 -0.119 16.015 1.00 86.00 82 LEU A N 1
ATOM 599 C CA . LEU A 1 82 ? -6.128 0.382 15.623 1.00 86.00 82 LEU A CA 1
ATOM 600 C C . LEU A 1 82 ? -7.242 -0.085 16.570 1.00 86.00 82 LEU A C 1
ATOM 602 O O . LEU A 1 82 ? -8.149 0.682 16.878 1.00 86.00 82 LEU A O 1
ATOM 606 N N . GLN A 1 83 ? -7.171 -1.323 17.064 1.00 81.62 83 GLN A N 1
ATOM 607 C CA . GLN A 1 83 ? -8.144 -1.843 18.029 1.00 81.62 83 GLN A CA 1
ATOM 608 C C . GLN A 1 83 ? -8.042 -1.132 19.382 1.00 81.62 83 GLN A C 1
ATOM 610 O O . GLN A 1 83 ? -9.068 -0.922 20.017 1.00 81.62 83 GLN A O 1
ATOM 615 N N . GLN A 1 84 ? -6.842 -0.704 19.788 1.00 78.06 84 GLN A N 1
ATOM 616 C CA . GLN A 1 84 ? -6.646 0.117 20.991 1.00 78.06 84 GLN A CA 1
ATOM 617 C C . GLN A 1 84 ? -7.233 1.527 20.851 1.00 78.06 84 GLN A C 1
ATOM 619 O O . GLN A 1 84 ? -7.636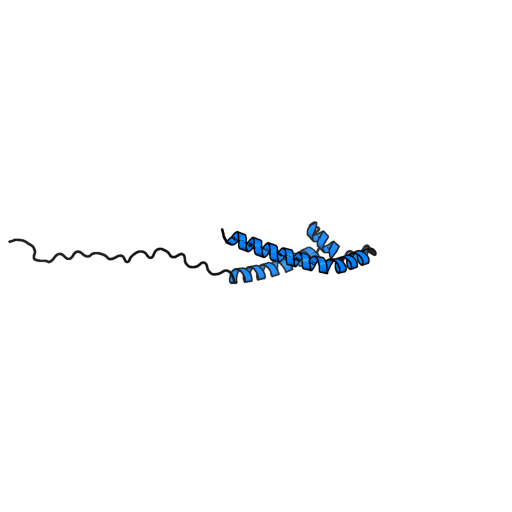 2.133 21.837 1.00 78.06 84 GLN A O 1
ATOM 624 N N . GLN A 1 85 ? -7.277 2.063 19.631 1.00 74.56 85 GLN A N 1
ATOM 625 C CA . GLN A 1 85 ? -7.884 3.366 19.353 1.00 74.56 85 GLN A CA 1
ATOM 626 C C . GLN A 1 85 ? -9.404 3.298 19.223 1.00 74.56 85 GLN A C 1
ATOM 628 O O . GLN A 1 85 ? -10.054 4.344 19.196 1.00 74.56 85 GLN A O 1
ATOM 633 N N . ARG A 1 86 ? -9.983 2.096 19.116 1.00 71.31 86 ARG A N 1
ATOM 634 C CA . ARG A 1 86 ? -11.429 1.949 19.017 1.00 71.31 86 ARG A CA 1
ATOM 635 C C . ARG A 1 86 ? -12.039 2.374 20.355 1.00 71.31 86 ARG A C 1
ATOM 637 O O . ARG A 1 86 ? -11.751 1.724 21.359 1.00 71.31 86 ARG A O 1
ATOM 644 N N . PRO A 1 87 ? -12.875 3.428 20.386 1.00 67.12 87 PRO A N 1
ATOM 645 C CA . PRO A 1 87 ? -13.560 3.821 21.606 1.00 67.12 87 PRO A CA 1
ATOM 646 C C . PRO A 1 87 ? -14.325 2.619 22.153 1.00 67.12 87 PRO A C 1
ATOM 648 O O . PRO A 1 87 ? -14.979 1.900 21.386 1.00 67.12 87 PRO A O 1
ATOM 651 N N . GLU A 1 88 ? -14.214 2.383 23.459 1.00 68.75 88 GLU A N 1
ATOM 652 C CA . GLU A 1 88 ? -15.022 1.373 24.132 1.00 68.75 88 GLU A CA 1
ATOM 653 C C . GLU A 1 88 ? -16.493 1.664 23.804 1.00 68.75 88 GLU A C 1
ATOM 655 O O . GLU A 1 88 ? -16.907 2.827 23.902 1.00 68.75 88 GLU A O 1
ATOM 660 N N . PRO A 1 89 ? -17.275 0.677 23.319 1.00 67.31 89 PRO A N 1
ATOM 661 C CA . PRO A 1 89 ? -18.693 0.897 23.101 1.00 67.31 89 PRO A CA 1
ATOM 662 C C . PRO A 1 89 ? -19.271 1.389 24.422 1.00 67.31 89 PRO A C 1
ATOM 664 O O . PRO A 1 89 ? -19.169 0.694 25.433 1.00 67.31 89 PRO A O 1
ATOM 667 N N . ALA A 1 90 ? -19.811 2.613 24.412 1.00 66.88 90 ALA A N 1
ATOM 668 C CA . ALA A 1 90 ? -20.461 3.179 25.581 1.00 66.88 90 ALA A CA 1
ATOM 669 C C . ALA A 1 90 ? -21.444 2.127 26.111 1.00 66.88 90 ALA A C 1
ATOM 671 O O . ALA A 1 90 ? -22.154 1.530 25.288 1.00 66.88 90 ALA A O 1
ATOM 672 N N . PRO A 1 91 ? -21.452 1.847 27.430 1.00 67.62 91 PRO A N 1
ATOM 673 C CA . PRO A 1 91 ? -22.392 0.893 27.987 1.00 67.62 91 PRO A CA 1
ATOM 674 C C . PRO A 1 91 ? -23.774 1.287 27.481 1.00 67.62 91 PRO A C 1
ATOM 676 O O . PRO A 1 91 ? -24.177 2.446 27.610 1.00 67.62 91 PRO A O 1
ATOM 679 N N . ALA A 1 92 ? -24.441 0.350 26.802 1.00 65.69 92 ALA A N 1
ATOM 680 C CA . ALA A 1 92 ? -25.825 0.547 26.424 1.00 65.69 92 ALA A CA 1
ATOM 681 C C . ALA A 1 92 ? -26.554 0.911 27.715 1.00 65.69 92 ALA A C 1
ATOM 683 O O . ALA A 1 92 ? -26.415 0.200 28.710 1.00 65.69 92 ALA A O 1
ATOM 684 N N . ASP A 1 93 ? -27.234 2.054 27.704 1.00 60.38 93 ASP A N 1
ATOM 685 C CA . ASP A 1 93 ? -28.066 2.520 28.803 1.00 60.38 93 ASP A CA 1
ATOM 686 C C . ASP A 1 93 ? -29.192 1.488 28.956 1.00 60.38 93 ASP A C 1
ATOM 688 O O . ASP A 1 93 ? -30.240 1.564 28.313 1.00 60.38 93 ASP A O 1
ATOM 692 N N . GLU A 1 94 ? -28.910 0.408 29.689 1.00 62.84 94 GLU A N 1
ATOM 693 C CA . GLU A 1 94 ? -29.916 -0.553 30.099 1.00 62.84 94 GLU A CA 1
ATOM 694 C C . GLU A 1 94 ? -30.918 0.248 30.927 1.00 62.84 94 GLU A C 1
ATOM 696 O O . GLU A 1 94 ? -30.510 0.866 31.916 1.00 62.84 94 GLU A O 1
ATOM 701 N N . PRO A 1 95 ? -32.212 0.278 30.553 1.00 65.25 95 PRO A N 1
ATOM 702 C CA . PRO A 1 95 ? -33.212 1.002 31.315 1.00 65.25 95 PRO A CA 1
ATOM 703 C C . PRO A 1 95 ? -33.138 0.554 32.769 1.00 65.25 95 PRO A C 1
ATOM 705 O O . PRO A 1 95 ? -33.465 -0.591 33.094 1.00 65.25 95 PRO A O 1
ATOM 708 N N . GLN A 1 96 ? -32.656 1.449 33.631 1.00 62.59 96 GLN A N 1
ATOM 709 C CA . GLN A 1 96 ? -32.486 1.200 35.051 1.00 62.59 96 GLN A CA 1
ATOM 710 C C . GLN A 1 96 ? -33.839 0.730 35.590 1.00 62.59 96 GLN A C 1
ATOM 712 O O . GLN A 1 96 ? -34.806 1.496 35.635 1.00 62.59 96 GLN A O 1
ATOM 717 N N . ALA A 1 97 ? -33.940 -0.563 35.912 1.00 68.06 97 ALA A N 1
ATOM 718 C CA . ALA A 1 97 ? -35.191 -1.141 36.370 1.00 68.06 97 ALA A CA 1
ATOM 719 C C . ALA A 1 97 ? -35.651 -0.349 37.605 1.00 68.06 97 ALA A C 1
ATOM 721 O O . ALA A 1 97 ? -34.857 -0.179 38.539 1.00 68.06 97 ALA A O 1
ATOM 722 N N . PRO A 1 98 ? -36.894 0.169 37.621 1.00 69.44 98 PRO A N 1
ATOM 723 C CA . PRO A 1 98 ? -37.337 1.052 38.686 1.00 69.44 98 PRO A CA 1
ATOM 724 C C . PRO A 1 98 ? -37.194 0.342 40.039 1.00 69.44 98 PRO A C 1
ATOM 726 O O . PRO A 1 98 ? -37.423 -0.874 40.121 1.00 69.44 98 PRO A O 1
ATOM 729 N N . PRO A 1 99 ? -36.815 1.067 41.108 1.00 73.44 99 PRO A N 1
ATOM 730 C CA . PRO A 1 99 ? -36.596 0.471 42.417 1.00 73.44 99 PRO A CA 1
ATOM 731 C C . PRO A 1 99 ? -37.841 -0.317 42.832 1.00 73.44 99 PRO A C 1
ATOM 733 O O . PRO A 1 99 ? -38.950 0.221 42.881 1.00 73.44 99 PRO A O 1
ATOM 736 N N . ARG A 1 100 ? -37.667 -1.617 43.105 1.00 71.06 100 ARG A N 1
ATOM 737 C CA . ARG A 1 100 ? -38.759 -2.502 43.530 1.00 71.06 100 ARG A CA 1
ATOM 738 C C . ARG A 1 100 ? -39.192 -2.135 44.946 1.00 71.06 100 ARG A C 1
ATOM 740 O O . ARG A 1 100 ? -38.731 -2.716 45.924 1.00 71.06 100 ARG A O 1
ATOM 747 N N . VAL A 1 101 ? -40.092 -1.163 45.050 1.00 76.19 101 VAL A N 1
ATOM 748 C CA . VAL A 1 101 ? -40.758 -0.806 46.302 1.00 76.19 101 VAL A CA 1
ATOM 749 C C . VAL A 1 101 ? -41.774 -1.894 46.629 1.00 76.19 101 VAL A C 1
ATOM 751 O O . VAL A 1 101 ? -42.823 -2.003 45.992 1.00 76.19 101 VAL A O 1
ATOM 754 N N . GLN A 1 102 ? -41.470 -2.712 47.633 1.00 78.00 102 GLN A N 1
ATOM 755 C CA . GLN A 1 102 ? -42.413 -3.696 48.146 1.00 78.00 102 GLN A CA 1
ATOM 756 C C . GLN A 1 102 ? -43.401 -2.983 49.076 1.00 78.00 102 GLN A C 1
ATOM 758 O O . GLN A 1 102 ? -43.056 -2.566 50.181 1.00 78.00 102 GLN A O 1
ATOM 763 N N . LYS A 1 103 ? -44.637 -2.786 48.604 1.00 75.56 103 LYS A N 1
ATOM 764 C CA . LYS A 1 103 ? -45.707 -2.185 49.409 1.00 75.56 103 LYS A CA 1
ATOM 765 C C . LYS A 1 103 ? -46.142 -3.177 50.487 1.00 75.56 103 LYS A C 1
ATOM 767 O O . LYS A 1 103 ? -46.905 -4.098 50.215 1.00 75.56 103 LYS A O 1
ATOM 772 N N . ILE A 1 104 ? -45.661 -2.976 51.709 1.00 81.19 104 ILE A N 1
ATOM 773 C CA . ILE A 1 104 ? -46.111 -3.721 52.886 1.00 81.19 104 ILE A CA 1
ATOM 774 C C . ILE A 1 104 ? -47.396 -3.063 53.396 1.00 81.19 104 ILE A C 1
ATOM 776 O O . ILE A 1 104 ? -47.378 -1.949 53.917 1.00 81.19 104 ILE A O 1
ATOM 780 N N . THR A 1 105 ? -48.532 -3.739 53.239 1.00 75.81 105 THR A N 1
ATOM 781 C CA . THR A 1 105 ? -49.806 -3.309 53.830 1.00 75.81 105 THR A CA 1
ATOM 782 C C . THR A 1 105 ? -49.837 -3.631 55.319 1.00 75.81 105 THR A C 1
ATOM 784 O O . THR A 1 105 ? -49.951 -4.791 55.711 1.00 75.81 105 THR A O 1
ATOM 787 N N . VAL A 1 106 ? -49.772 -2.594 56.155 1.00 79.25 106 VAL A N 1
ATOM 788 C CA . VAL A 1 106 ? -49.891 -2.715 57.613 1.00 79.25 106 VAL A CA 1
ATOM 789 C C . VAL A 1 106 ? -51.371 -2.767 58.004 1.00 79.25 106 VAL A C 1
ATOM 791 O O . VAL A 1 106 ? -52.103 -1.795 57.828 1.00 79.25 106 VAL A O 1
ATOM 794 N N . ARG A 1 107 ? -51.821 -3.894 58.568 1.00 79.12 107 ARG A N 1
ATOM 795 C CA . ARG A 1 107 ? -53.116 -4.005 59.263 1.00 79.12 107 ARG A CA 1
ATOM 796 C C . ARG A 1 107 ? -52.921 -3.584 60.723 1.00 79.12 107 ARG A C 1
ATOM 798 O O . ARG A 1 107 ? -52.127 -4.197 61.434 1.00 79.12 107 ARG A O 1
ATOM 805 N N . ARG A 1 108 ? -53.638 -2.553 61.188 1.00 71.25 108 ARG A N 1
ATOM 806 C CA . ARG A 1 108 ? -53.692 -2.227 62.625 1.00 71.25 108 ARG A CA 1
ATOM 807 C C . ARG A 1 108 ? -54.439 -3.340 63.356 1.00 71.25 108 ARG A C 1
ATOM 809 O O . ARG A 1 108 ? -55.600 -3.606 63.062 1.00 71.25 108 ARG A O 1
ATOM 816 N N . ARG A 1 109 ? -53.768 -3.966 64.321 1.00 67.25 109 ARG A N 1
ATOM 817 C CA . ARG A 1 109 ? -54.374 -4.902 65.273 1.00 67.25 109 ARG A CA 1
ATOM 818 C C . ARG A 1 109 ? -55.291 -4.084 66.194 1.00 67.25 109 ARG A C 1
ATOM 820 O O . ARG A 1 109 ? -54.788 -3.254 66.944 1.00 67.25 109 ARG A O 1
ATOM 827 N N . GLY A 1 110 ? -56.607 -4.245 66.070 1.00 67.44 110 GLY A N 1
ATOM 828 C CA . GLY A 1 110 ? -57.600 -3.485 66.847 1.00 67.44 110 GLY A CA 1
ATOM 829 C C . GLY A 1 110 ? -58.837 -3.027 66.071 1.00 67.44 110 GLY A C 1
ATOM 830 O O . GLY A 1 110 ? -59.592 -2.211 66.583 1.00 67.44 110 GLY A O 1
ATOM 831 N N . GLN A 1 111 ? -59.037 -3.507 64.842 1.00 63.97 111 GLN A N 1
ATOM 832 C CA . GLN A 1 111 ? -60.217 -3.204 64.034 1.00 63.97 111 GLN A CA 1
ATOM 833 C C . GLN A 1 111 ? -61.092 -4.452 63.890 1.00 63.97 111 GLN A C 1
ATOM 835 O O . GLN A 1 111 ? -61.365 -4.898 62.781 1.00 63.97 111 GLN A O 1
ATOM 840 N N . ASP A 1 112 ? -61.490 -5.004 65.034 1.00 61.69 112 ASP A N 1
ATOM 841 C CA . ASP A 1 112 ? -62.636 -5.902 65.138 1.00 61.69 112 ASP A CA 1
ATOM 842 C C . ASP A 1 112 ? -63.783 -5.067 65.737 1.00 61.69 112 ASP A C 1
ATOM 844 O O . ASP A 1 112 ? -63.592 -4.471 66.804 1.00 61.69 112 ASP A O 1
ATOM 848 N N . PRO A 1 113 ? -64.927 -4.909 65.047 1.00 71.44 113 PRO A N 1
ATOM 849 C CA . PRO A 1 113 ? -66.115 -4.325 65.658 1.00 71.44 113 PRO A CA 1
ATOM 850 C C . PRO A 1 113 ? -66.655 -5.264 66.751 1.00 71.44 113 PRO A C 1
ATOM 852 O O . PRO A 1 113 ? -66.581 -6.482 66.596 1.00 71.44 113 PRO A O 1
ATOM 855 N N . CYS A 1 114 ? -67.137 -4.657 67.843 1.00 57.84 114 CYS A N 1
ATOM 856 C CA . CYS A 1 114 ? -67.646 -5.285 69.068 1.00 57.84 114 CYS A CA 1
ATOM 857 C C . CYS A 1 114 ? -68.626 -6.444 68.857 1.00 57.84 114 CYS A C 1
ATOM 859 O O . CYS A 1 114 ? -69.458 -6.352 67.926 1.00 57.84 114 CYS A O 1
#

pLDDT: mean 73.46, std 12.24, range [51.38, 95.81]

Secondary structure (DSSP, 8-state):
-HHHHHHHHHHHHHHHHHHHHHHHHHHHHHHHHHHTTS--TTSTTT-HHHHHHHHHHT---HHHHHHHHHHHHHHHHHHHHHHHHSPPPPPP----PPP---------TT----

Foldseek 3Di:
DVVVVVVVVVVVVVVVVVVVVCVVCVVVVVVCVVVCVPDDVVCCLPDVVNVVVCLVVVPPDVVNVVVVVVVVVVVVVVVVVVVVVPPDPDPDPPPPDPPPDDDDDDDDDPPDDD

Radius of gyration: 33.9 Å; chains: 1; bounding box: 89×33×91 Å